Protein AF-A0A177KZP6-F1 (afdb_monomer_lite)

Secondary structure (DSSP, 8-state):
-HHHHHHHHHHHHHHHHHHHTS--HHHHHHHHHHHHHHT--HHHHHHHHHHHHHHHHHHEEEEE-SS-EEEEEESSSS-EEEEEEETTEEEEE-PPP--TTS--

Organism: NCBI:txid29332

Radius of gyration: 18.72 Å; chains: 1; bounding box: 55×32×57 Å

Structure (mmCIF, N/CA/C/O backbone):
data_AF-A0A177KZP6-F1
#
_entry.id   AF-A0A177KZP6-F1
#
loop_
_atom_site.group_PDB
_atom_site.id
_atom_site.type_symbol
_atom_site.label_atom_id
_atom_site.label_alt_id
_atom_site.label_comp_id
_atom_site.label_asym_id
_atom_site.label_entity_id
_atom_site.label_seq_id
_atom_site.pdbx_PDB_ins_code
_atom_site.Cartn_x
_atom_site.Cartn_y
_atom_site.Cartn_z
_atom_site.occupancy
_atom_site.B_iso_or_equiv
_atom_site.auth_seq_id
_atom_site.auth_comp_id
_atom_site.auth_asym_id
_atom_site.auth_atom_id
_atom_site.pdbx_PDB_model_num
ATOM 1 N N . MET A 1 1 ? -20.703 2.916 35.303 1.00 61.72 1 MET A N 1
ATOM 2 C CA . MET A 1 1 ? -20.981 2.036 34.141 1.00 61.72 1 MET A CA 1
ATOM 3 C C . MET A 1 1 ? -21.092 2.808 32.825 1.00 61.72 1 MET A C 1
ATOM 5 O O . MET A 1 1 ? -20.311 2.516 31.935 1.00 61.72 1 MET A O 1
ATOM 9 N N . LYS A 1 2 ? -21.929 3.855 32.714 1.00 74.62 2 LYS A N 1
ATOM 10 C CA . LYS A 1 2 ? -22.096 4.676 31.486 1.00 74.62 2 LYS A CA 1
ATOM 11 C C . LYS A 1 2 ? -20.789 5.220 30.866 1.00 74.62 2 LYS A C 1
ATOM 13 O O . LYS A 1 2 ? -20.610 5.128 29.661 1.00 74.62 2 LYS A O 1
ATOM 18 N N . LYS A 1 3 ? -19.836 5.690 31.686 1.00 81.56 3 LYS A N 1
ATOM 19 C CA . LYS A 1 3 ? -18.523 6.187 31.212 1.00 81.56 3 LYS A CA 1
ATOM 20 C C . LYS A 1 3 ? -17.677 5.121 30.492 1.00 81.56 3 LYS A C 1
ATOM 22 O O . LYS A 1 3 ? -16.967 5.456 29.555 1.00 81.56 3 LYS A O 1
ATOM 27 N N . LYS A 1 4 ? -17.780 3.844 30.894 1.00 85.12 4 LYS A N 1
ATOM 28 C CA . LYS A 1 4 ? -17.068 2.736 30.232 1.00 85.12 4 LYS A CA 1
ATOM 29 C C . LYS A 1 4 ? -17.650 2.469 28.840 1.00 85.12 4 LYS A C 1
ATOM 31 O O . LYS A 1 4 ? -16.888 2.311 27.901 1.00 85.12 4 LYS A O 1
ATOM 36 N N . TYR A 1 5 ? -18.976 2.511 28.688 1.00 90.75 5 TYR A N 1
ATOM 37 C CA . TYR A 1 5 ? -19.630 2.385 27.378 1.00 90.75 5 TYR A CA 1
ATOM 38 C C . TYR A 1 5 ? -19.261 3.527 26.430 1.00 90.75 5 TYR A C 1
ATOM 40 O O . TYR A 1 5 ? -18.970 3.270 25.271 1.00 90.75 5 TYR A O 1
ATOM 48 N N . ILE A 1 6 ? -19.198 4.767 26.929 1.00 93.50 6 ILE A N 1
ATOM 49 C CA . ILE A 1 6 ? -18.731 5.911 26.129 1.00 93.50 6 ILE A CA 1
ATOM 50 C C . ILE A 1 6 ? -17.294 5.675 25.651 1.00 93.50 6 ILE A C 1
ATOM 52 O O . ILE A 1 6 ? -17.015 5.865 24.474 1.00 93.50 6 ILE A O 1
ATOM 56 N N . ALA A 1 7 ? -16.401 5.199 26.524 1.00 93.06 7 ALA A N 1
ATOM 57 C CA . ALA A 1 7 ? -15.031 4.874 26.128 1.00 93.06 7 ALA A CA 1
ATOM 58 C C . ALA A 1 7 ? -14.975 3.776 25.050 1.00 93.06 7 ALA A C 1
ATOM 60 O O . ALA A 1 7 ? -14.241 3.923 24.079 1.00 93.06 7 ALA A O 1
ATOM 61 N N . PHE A 1 8 ? -15.784 2.717 25.170 1.00 94.69 8 PHE A N 1
ATOM 62 C CA . PHE A 1 8 ? -15.880 1.671 24.145 1.00 94.69 8 PHE A CA 1
ATOM 63 C C . PHE A 1 8 ? -16.422 2.195 22.810 1.00 94.69 8 PHE A C 1
ATOM 65 O O . PHE A 1 8 ? -15.908 1.815 21.764 1.00 94.69 8 PHE A O 1
ATOM 72 N N . ILE A 1 9 ? -17.419 3.083 22.837 1.00 95.19 9 ILE A N 1
ATOM 73 C CA . ILE A 1 9 ? -17.975 3.709 21.629 1.00 95.19 9 ILE A CA 1
ATOM 74 C C . ILE A 1 9 ? -16.918 4.577 20.946 1.00 95.19 9 ILE A C 1
ATOM 76 O O . ILE A 1 9 ? -16.711 4.452 19.744 1.00 95.19 9 ILE A O 1
ATOM 80 N N . VAL A 1 10 ? -16.217 5.420 21.709 1.00 95.75 10 VAL A N 1
ATOM 81 C CA . VAL A 1 10 ? -15.144 6.271 21.178 1.00 95.75 10 VAL A CA 1
ATOM 82 C C . VAL A 1 10 ? -14.017 5.418 20.601 1.00 95.75 10 VAL A C 1
ATOM 84 O O . VAL A 1 10 ? -13.547 5.688 19.501 1.00 95.75 10 VAL A O 1
ATOM 87 N N . PHE A 1 11 ? -13.617 4.358 21.303 1.00 95.56 11 PHE A N 1
ATOM 88 C CA . PHE A 1 11 ? -12.588 3.445 20.818 1.00 95.56 11 PHE A CA 1
ATOM 89 C C . PHE A 1 11 ? -13.015 2.734 19.530 1.00 95.56 11 PHE A C 1
ATOM 91 O O . PHE A 1 11 ? -12.254 2.711 18.568 1.00 95.56 11 PHE A O 1
ATOM 98 N N . GLY A 1 12 ? -14.243 2.212 19.478 1.00 95.88 12 GLY A N 1
ATOM 99 C CA . GLY A 1 12 ? -14.793 1.585 18.277 1.00 95.88 12 GLY A CA 1
ATOM 100 C C . GLY A 1 12 ? -14.888 2.557 17.101 1.00 95.88 12 GLY A C 1
ATOM 101 O O . GLY A 1 12 ? -14.591 2.180 15.973 1.00 95.88 12 GLY A O 1
ATOM 102 N N . PHE A 1 13 ? -15.227 3.819 17.365 1.00 96.50 13 PHE A N 1
ATOM 103 C CA . PHE A 1 13 ? -15.261 4.867 16.348 1.00 96.50 13 PHE A CA 1
ATOM 104 C C . PHE A 1 13 ? -13.864 5.172 15.788 1.00 96.50 13 PHE A C 1
ATOM 106 O O . PHE A 1 13 ? -13.683 5.172 14.572 1.00 96.50 13 PHE A O 1
ATOM 113 N N . ILE A 1 14 ? -12.863 5.356 16.656 1.00 95.44 14 ILE A N 1
ATOM 114 C CA . ILE A 1 14 ? -11.466 5.566 16.240 1.00 95.44 14 ILE A CA 1
ATOM 115 C C . ILE A 1 14 ? -10.964 4.360 15.443 1.00 95.44 14 ILE A C 1
ATOM 117 O O . ILE A 1 14 ? -10.401 4.527 14.365 1.00 95.44 14 ILE A O 1
ATOM 121 N N . PHE A 1 15 ? -11.216 3.147 15.935 1.00 95.31 15 PHE A N 1
ATOM 122 C CA . PHE A 1 15 ? -10.832 1.920 15.246 1.00 95.31 15 PHE A CA 1
ATOM 123 C C . PHE A 1 15 ? -11.502 1.807 13.868 1.00 95.31 15 PHE A C 1
ATOM 125 O O . PHE A 1 15 ? -10.845 1.453 12.893 1.00 95.31 15 PHE A O 1
ATOM 132 N N . GLY A 1 16 ? -12.779 2.184 13.756 1.00 95.56 16 GLY A N 1
ATOM 133 C CA . GLY A 1 16 ? -13.488 2.251 12.479 1.00 95.56 16 GLY A CA 1
ATOM 134 C C . GLY A 1 16 ? -12.820 3.203 11.483 1.00 95.56 16 GLY A C 1
ATOM 135 O O . GLY A 1 16 ? -12.619 2.831 10.330 1.00 95.56 16 GLY A O 1
ATOM 136 N N . ILE A 1 17 ? -12.396 4.391 11.929 1.00 95.56 17 ILE A N 1
ATOM 137 C CA . ILE A 1 17 ? -11.650 5.342 11.087 1.00 95.56 17 ILE A CA 1
ATOM 138 C C . ILE A 1 17 ? -10.313 4.745 10.632 1.00 95.56 17 ILE A C 1
ATOM 140 O O . ILE A 1 17 ? -9.948 4.888 9.467 1.00 95.56 17 ILE A O 1
ATOM 144 N N . MET A 1 18 ? -9.586 4.060 11.519 1.00 93.94 18 MET A N 1
ATOM 145 C CA . MET A 1 18 ? -8.320 3.407 11.165 1.00 93.94 18 MET A CA 1
ATOM 146 C C . MET A 1 18 ? -8.509 2.368 10.055 1.00 93.94 18 MET A C 1
ATOM 148 O O . MET A 1 18 ? -7.733 2.340 9.108 1.00 93.94 18 MET A O 1
ATOM 152 N N . VAL A 1 19 ? -9.553 1.540 10.150 1.00 93.62 19 VAL A N 1
ATOM 153 C CA . VAL A 1 19 ? -9.849 0.522 9.130 1.00 93.62 19 VAL A 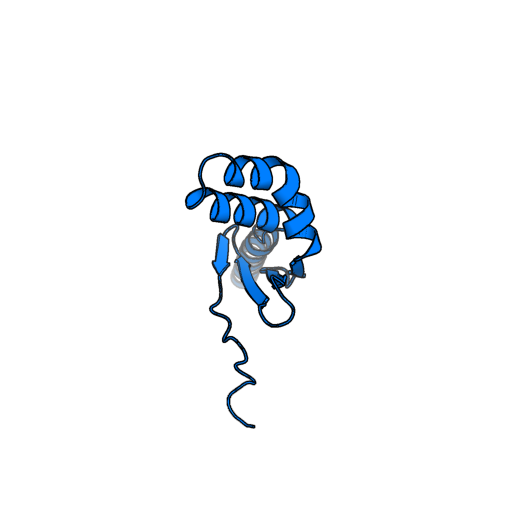CA 1
ATOM 154 C C . VAL A 1 19 ? -10.256 1.167 7.806 1.00 93.62 19 VAL A C 1
ATOM 156 O O . VAL A 1 19 ? -9.776 0.758 6.755 1.00 93.62 19 VAL A O 1
ATOM 159 N N . LEU A 1 20 ? -11.103 2.201 7.843 1.00 94.00 20 LEU A N 1
ATOM 160 C CA . LEU A 1 20 ? -11.563 2.900 6.636 1.00 94.00 20 LEU A CA 1
ATOM 161 C C . LEU A 1 20 ? -10.466 3.718 5.943 1.00 94.00 20 LEU A C 1
ATOM 163 O O . LEU A 1 20 ? -10.576 3.990 4.754 1.00 94.00 20 LEU A O 1
ATOM 167 N N . SER A 1 21 ? -9.431 4.124 6.677 1.00 94.69 21 SER A N 1
ATOM 168 C CA . SER A 1 21 ? -8.276 4.855 6.142 1.00 94.69 21 SER A CA 1
ATOM 169 C C . SER A 1 21 ? -7.083 3.949 5.833 1.00 94.69 21 SER A C 1
ATOM 171 O O . SER A 1 21 ? -6.004 4.440 5.506 1.00 94.69 21 SER A O 1
ATOM 173 N N . ASN A 1 22 ? -7.232 2.628 5.950 1.00 95.69 22 ASN A N 1
ATOM 174 C CA . ASN A 1 22 ? -6.208 1.699 5.496 1.00 95.69 22 ASN A CA 1
ATOM 175 C C . ASN A 1 22 ? -6.224 1.661 3.958 1.00 95.69 22 ASN A C 1
ATOM 177 O O . ASN A 1 22 ? -7.233 1.232 3.389 1.00 95.69 22 ASN A O 1
ATOM 181 N N . PRO A 1 23 ? -5.147 2.101 3.281 1.00 96.56 23 PRO A N 1
ATOM 182 C CA . PRO A 1 23 ? -5.135 2.156 1.827 1.00 96.56 23 PRO A CA 1
ATOM 183 C C . PRO A 1 23 ? -5.237 0.756 1.222 1.00 96.56 23 PRO A C 1
ATOM 185 O O . PRO A 1 23 ? -4.783 -0.228 1.815 1.00 96.56 23 PRO A O 1
ATOM 188 N N . SER A 1 24 ? -5.797 0.686 0.020 1.00 96.56 24 SER A N 1
ATOM 189 C CA . SER A 1 24 ? -5.898 -0.520 -0.796 1.00 96.56 24 SER A CA 1
ATOM 190 C C . SER A 1 24 ? -4.657 -0.738 -1.674 1.00 96.56 24 SER A C 1
ATOM 192 O O . SER A 1 24 ? -3.766 0.109 -1.778 1.00 96.56 24 SER A O 1
ATOM 194 N N . LYS A 1 25 ? -4.606 -1.889 -2.356 1.00 96.56 25 LYS A N 1
ATOM 195 C CA . LYS A 1 25 ? -3.558 -2.180 -3.343 1.00 96.56 25 LYS A CA 1
ATOM 196 C C . LYS A 1 25 ? -3.580 -1.204 -4.520 1.00 96.56 25 LYS A C 1
ATOM 198 O O . LYS A 1 25 ? -2.514 -0.805 -4.974 1.00 96.56 25 LYS A O 1
ATOM 203 N N . ASP A 1 26 ? -4.756 -0.790 -4.971 1.00 96.94 26 ASP A N 1
ATOM 204 C CA . ASP A 1 26 ? -4.878 0.147 -6.091 1.00 96.94 26 ASP A CA 1
ATOM 205 C C . ASP A 1 26 ? -4.388 1.550 -5.699 1.00 96.94 26 ASP A C 1
ATOM 207 O O . ASP A 1 26 ? -3.714 2.222 -6.488 1.00 96.94 26 ASP A O 1
ATOM 211 N N . ASP A 1 27 ? -4.619 1.953 -4.443 1.00 97.25 27 ASP A N 1
ATOM 212 C CA . ASP A 1 27 ? -4.052 3.187 -3.885 1.00 97.25 27 ASP A CA 1
ATOM 213 C C . ASP A 1 27 ? -2.521 3.119 -3.856 1.00 97.25 27 ASP A C 1
ATOM 215 O O . ASP A 1 27 ? -1.843 4.081 -4.214 1.00 97.25 27 ASP A O 1
ATOM 219 N N . PHE A 1 28 ? -1.962 1.963 -3.480 1.00 97.44 28 PHE A N 1
ATOM 220 C CA . PHE A 1 28 ? -0.516 1.745 -3.491 1.00 97.44 28 PHE A CA 1
ATOM 221 C C . PHE A 1 28 ? 0.073 1.802 -4.903 1.00 97.44 28 PHE A C 1
ATOM 223 O O . PHE A 1 28 ? 1.147 2.375 -5.092 1.00 97.44 28 PHE A O 1
ATOM 230 N N . VAL A 1 29 ? -0.602 1.217 -5.896 1.00 97.19 29 VAL A N 1
ATOM 231 C CA . VAL A 1 29 ? -0.166 1.252 -7.302 1.00 97.19 29 VAL A CA 1
ATOM 232 C C . VAL A 1 29 ? -0.130 2.694 -7.803 1.00 97.19 29 VAL A C 1
ATOM 234 O O . VAL A 1 29 ? 0.871 3.116 -8.386 1.00 97.19 29 VAL A O 1
ATOM 237 N N . SER A 1 30 ? -1.183 3.458 -7.509 1.00 96.75 30 SER A N 1
ATOM 238 C CA . SER A 1 30 ? -1.293 4.871 -7.881 1.00 96.75 30 SER A CA 1
ATOM 239 C C . SER A 1 30 ? -0.199 5.707 -7.215 1.00 96.75 30 SER A C 1
ATOM 241 O O . SER A 1 30 ? 0.548 6.404 -7.900 1.00 96.75 30 SER A O 1
ATOM 243 N N . TRP A 1 31 ? -0.025 5.555 -5.899 1.00 97.00 31 TRP A N 1
ATOM 244 C CA . TRP A 1 31 ? 1.038 6.222 -5.148 1.00 97.00 31 TRP A CA 1
ATOM 245 C C . TRP A 1 31 ? 2.434 5.861 -5.670 1.00 97.00 31 TRP A C 1
ATOM 247 O O . TRP A 1 31 ? 3.255 6.746 -5.880 1.00 97.00 31 TRP A O 1
ATOM 257 N N . SER A 1 32 ? 2.705 4.579 -5.934 1.00 95.12 32 SER A N 1
ATOM 258 C CA . SER A 1 32 ? 4.016 4.125 -6.426 1.00 95.12 32 SER A CA 1
ATOM 259 C C . SER A 1 32 ? 4.341 4.728 -7.787 1.00 95.12 32 SER A C 1
ATOM 261 O O . SER A 1 32 ? 5.469 5.149 -8.033 1.00 95.12 32 SER A O 1
ATOM 263 N N . LYS A 1 33 ? 3.350 4.795 -8.680 1.00 95.00 33 LYS A N 1
ATOM 264 C CA . LYS A 1 33 ? 3.497 5.443 -9.983 1.00 95.00 33 LYS A CA 1
ATOM 265 C C . LYS A 1 33 ? 3.808 6.927 -9.837 1.00 95.00 33 LYS A C 1
ATOM 267 O O . LYS A 1 33 ? 4.726 7.408 -10.494 1.00 95.00 33 LYS A O 1
ATOM 272 N N . GLU A 1 34 ? 3.070 7.635 -8.987 1.00 94.19 34 GLU A N 1
ATOM 273 C CA . GLU A 1 34 ? 3.324 9.049 -8.705 1.00 94.19 34 GLU A CA 1
ATOM 274 C C . GLU A 1 34 ? 4.717 9.265 -8.108 1.00 94.19 34 GLU A C 1
ATOM 276 O O . GLU A 1 34 ? 5.417 10.186 -8.524 1.00 94.19 34 GLU A O 1
ATOM 281 N N . GLU A 1 35 ? 5.150 8.393 -7.195 1.00 92.94 35 GLU A N 1
ATOM 282 C CA . GLU A 1 35 ? 6.471 8.455 -6.572 1.00 92.94 35 GLU A CA 1
ATOM 283 C C . GLU A 1 35 ? 7.592 8.293 -7.607 1.00 92.94 35 GLU A C 1
ATOM 285 O O . GLU A 1 35 ? 8.494 9.122 -7.664 1.00 92.94 35 GLU A O 1
ATOM 290 N N . ILE A 1 36 ? 7.497 7.302 -8.502 1.00 91.25 36 ILE A N 1
ATOM 291 C CA . ILE A 1 36 ? 8.470 7.106 -9.593 1.00 91.25 36 ILE A CA 1
ATOM 292 C C . ILE A 1 36 ? 8.432 8.289 -10.579 1.00 91.25 36 ILE A C 1
ATOM 294 O O . ILE A 1 36 ? 9.454 8.689 -11.144 1.00 91.25 36 ILE A O 1
ATOM 298 N N . MET A 1 37 ? 7.254 8.873 -10.806 1.00 92.44 37 MET A N 1
ATOM 299 C CA . MET A 1 37 ? 7.101 10.021 -11.699 1.00 92.44 37 MET A CA 1
ATOM 300 C C . MET A 1 37 ? 7.763 11.302 -11.176 1.00 92.44 37 MET A C 1
ATOM 302 O O . MET A 1 37 ? 8.100 12.154 -11.995 1.00 92.44 37 MET A O 1
ATOM 306 N N . LYS A 1 38 ? 8.002 11.444 -9.864 1.00 92.00 38 LYS A N 1
ATOM 307 C CA . LYS A 1 38 ? 8.694 12.622 -9.302 1.00 92.00 38 LYS A CA 1
ATOM 308 C C . LYS A 1 38 ? 10.126 12.775 -9.819 1.00 92.00 38 LYS A C 1
ATOM 310 O O . LYS A 1 38 ? 10.567 13.902 -10.028 1.00 92.00 38 LYS A O 1
ATOM 315 N N . ASP A 1 39 ? 10.801 11.657 -10.082 1.00 88.25 39 ASP A N 1
ATOM 316 C CA . ASP A 1 39 ? 12.216 11.626 -10.473 1.00 88.25 39 ASP A CA 1
ATOM 317 C C . ASP A 1 39 ? 12.429 11.325 -11.970 1.00 88.25 39 ASP A C 1
ATOM 319 O O . ASP 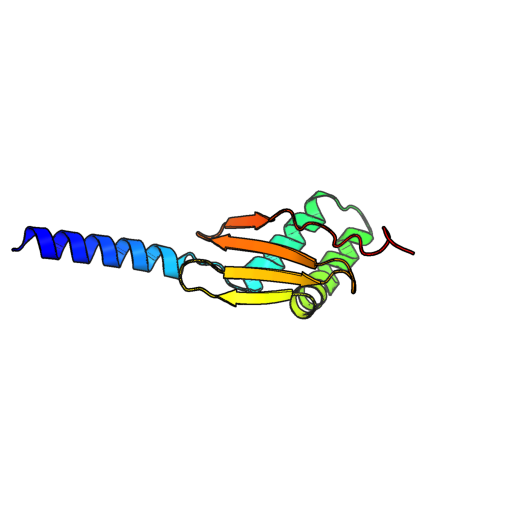A 1 39 ? 13.567 11.195 -12.429 1.00 88.25 39 ASP A O 1
ATOM 323 N N . THR A 1 40 ? 11.358 11.212 -12.767 1.00 89.88 40 THR A N 1
ATOM 324 C CA . THR A 1 40 ? 11.444 10.837 -14.190 1.00 89.88 40 THR A CA 1
ATOM 325 C C . THR A 1 40 ? 10.910 11.919 -15.125 1.00 89.88 40 THR A C 1
ATOM 327 O O . THR A 1 40 ? 9.922 12.588 -14.851 1.00 89.88 40 THR A O 1
ATOM 330 N N . ASN A 1 41 ? 11.559 12.076 -16.285 1.00 87.50 41 ASN A N 1
ATOM 331 C CA . ASN A 1 41 ? 11.195 13.057 -17.309 1.00 87.50 41 ASN A CA 1
ATOM 332 C C . ASN A 1 41 ? 11.113 12.413 -18.704 1.00 87.50 41 ASN A C 1
ATOM 334 O O . ASN A 1 41 ? 11.690 11.355 -18.966 1.00 87.50 41 ASN A O 1
ATOM 338 N N . GLY A 1 42 ? 10.413 13.077 -19.629 1.00 89.31 42 GLY A N 1
ATOM 339 C CA . GLY A 1 42 ? 10.404 12.718 -21.050 1.00 89.31 42 GLY A CA 1
ATOM 340 C C . GLY A 1 42 ? 9.779 11.349 -21.360 1.00 89.31 42 GLY A C 1
ATOM 341 O O . GLY A 1 42 ? 8.701 11.013 -20.871 1.00 89.31 42 GLY A O 1
ATOM 342 N N . LEU A 1 43 ? 10.450 10.565 -22.214 1.00 90.44 43 LEU A N 1
ATOM 343 C CA . LEU A 1 43 ? 9.939 9.296 -22.758 1.00 90.44 43 LEU A CA 1
ATOM 344 C C . LEU A 1 43 ? 9.725 8.214 -21.684 1.00 90.44 43 LEU A C 1
ATOM 346 O O . LEU A 1 43 ? 8.779 7.435 -21.781 1.00 90.44 43 LEU A O 1
ATOM 350 N N . VAL A 1 44 ? 10.561 8.193 -20.642 1.00 89.88 44 VAL A N 1
ATOM 351 C CA . VAL A 1 44 ? 10.436 7.242 -19.523 1.00 89.88 44 VAL A CA 1
ATOM 352 C C . VAL A 1 44 ? 9.133 7.485 -18.756 1.00 89.88 44 VAL A C 1
ATOM 354 O O . VAL A 1 44 ? 8.374 6.547 -18.516 1.00 89.88 44 VAL A O 1
ATOM 357 N N . GLY A 1 45 ? 8.815 8.753 -18.470 1.00 91.19 45 GLY A N 1
ATOM 358 C CA . GLY A 1 45 ? 7.558 9.134 -17.821 1.00 91.19 45 GLY A CA 1
ATOM 359 C C . GLY A 1 45 ? 6.323 8.756 -18.648 1.00 91.19 45 GLY A C 1
ATOM 360 O O . GLY A 1 45 ? 5.324 8.302 -18.092 1.00 91.19 45 GLY A O 1
ATOM 361 N N . LEU A 1 46 ? 6.392 8.859 -19.984 1.00 91.69 46 LEU A N 1
ATOM 362 C CA . LEU A 1 46 ? 5.313 8.394 -20.869 1.00 91.69 46 LEU A CA 1
ATOM 363 C C . LEU A 1 46 ? 5.104 6.877 -20.781 1.00 91.69 46 LEU A C 1
ATOM 365 O O . LEU A 1 46 ? 3.960 6.427 -20.703 1.00 91.69 46 LEU A O 1
ATOM 369 N N . GLY A 1 47 ? 6.187 6.095 -20.756 1.00 92.06 47 GLY A N 1
ATOM 370 C CA . GLY A 1 47 ? 6.118 4.642 -20.585 1.00 92.06 47 GLY A CA 1
ATOM 371 C C . GLY A 1 47 ? 5.452 4.247 -19.265 1.00 92.06 47 GLY A C 1
ATOM 372 O O . GLY A 1 47 ? 4.505 3.462 -19.262 1.00 92.06 47 GLY A O 1
ATOM 373 N N . ILE A 1 48 ? 5.873 4.864 -18.156 1.00 92.25 48 ILE A N 1
ATOM 374 C CA . ILE A 1 48 ? 5.274 4.651 -16.828 1.00 92.25 48 ILE A CA 1
ATOM 375 C C . ILE A 1 48 ? 3.801 5.074 -16.813 1.00 92.25 48 ILE A C 1
ATOM 377 O O . ILE A 1 48 ? 2.959 4.390 -16.235 1.00 92.25 48 ILE A O 1
ATOM 381 N N . LYS A 1 49 ? 3.441 6.170 -17.489 1.00 91.56 49 LYS A N 1
ATOM 382 C CA . LYS A 1 49 ? 2.049 6.629 -17.547 1.00 91.56 49 LYS A CA 1
ATOM 383 C C . LYS A 1 49 ? 1.120 5.601 -18.197 1.00 91.56 49 LYS A C 1
ATOM 385 O O . LYS A 1 49 ? 0.003 5.430 -17.709 1.00 91.56 49 LYS A O 1
ATOM 390 N N . MET A 1 50 ? 1.581 4.946 -19.265 1.00 91.56 50 MET A N 1
ATOM 391 C CA . MET A 1 50 ? 0.796 3.985 -20.050 1.00 91.56 50 MET A CA 1
ATOM 392 C C . MET A 1 50 ? 0.814 2.566 -19.474 1.00 91.56 50 MET A C 1
ATOM 394 O O . MET A 1 50 ? -0.201 1.880 -19.534 1.00 91.56 50 MET A O 1
ATOM 398 N N . PHE A 1 51 ? 1.949 2.125 -18.926 1.00 93.88 51 PHE A N 1
ATOM 399 C CA . PHE A 1 51 ? 2.160 0.725 -18.536 1.00 93.88 51 PHE A CA 1
ATOM 400 C C . PHE A 1 51 ? 2.506 0.530 -17.054 1.00 93.88 51 PHE A C 1
ATOM 402 O O . PHE A 1 51 ? 2.618 -0.608 -16.608 1.00 93.88 51 PHE A O 1
ATOM 409 N N . GLY A 1 52 ? 2.665 1.604 -16.277 1.00 92.69 52 GLY A N 1
ATOM 410 C CA . GLY A 1 52 ? 3.063 1.535 -14.869 1.00 92.69 52 GLY A CA 1
ATOM 411 C C . GLY A 1 52 ? 2.074 0.755 -14.007 1.00 92.69 52 GLY A C 1
ATOM 412 O O . GLY A 1 52 ? 2.488 -0.155 -13.299 1.00 92.69 52 GLY A O 1
ATOM 413 N N . ASP A 1 53 ? 0.775 1.046 -14.119 1.00 95.06 53 ASP A N 1
ATOM 414 C CA . ASP A 1 53 ? -0.263 0.433 -13.278 1.00 95.06 53 ASP A CA 1
ATOM 415 C C . ASP A 1 53 ? -0.257 -1.107 -13.358 1.00 95.06 53 ASP A C 1
ATOM 417 O O . ASP A 1 53 ? -0.103 -1.750 -12.316 1.00 95.06 53 ASP A O 1
ATOM 421 N N . PRO A 1 54 ? -0.358 -1.744 -14.549 1.00 95.00 54 PRO A N 1
ATOM 422 C CA . PRO A 1 54 ? -0.344 -3.203 -14.637 1.00 95.00 54 PRO A CA 1
ATOM 423 C C . PRO A 1 54 ? 1.001 -3.815 -14.228 1.00 95.00 54 PRO A C 1
ATOM 425 O O . PRO A 1 54 ? 1.011 -4.891 -13.632 1.00 95.00 54 PRO A O 1
ATOM 428 N N . LEU A 1 55 ? 2.129 -3.152 -14.512 1.00 93.25 55 LEU A N 1
ATOM 429 C CA . LEU A 1 55 ? 3.455 -3.650 -14.130 1.00 93.25 55 LEU A CA 1
ATOM 430 C C . LEU A 1 55 ? 3.634 -3.659 -12.609 1.00 93.25 55 LEU A C 1
ATOM 432 O O . LEU A 1 55 ? 3.978 -4.695 -12.042 1.00 93.25 55 LEU A O 1
ATOM 436 N N . ILE A 1 56 ? 3.345 -2.535 -11.949 1.00 95.00 56 ILE A N 1
ATOM 437 C CA . ILE A 1 56 ? 3.438 -2.403 -10.491 1.00 95.00 56 ILE A CA 1
ATOM 438 C C . ILE A 1 56 ? 2.451 -3.368 -9.832 1.00 95.00 56 ILE A C 1
ATOM 440 O O . ILE A 1 56 ? 2.834 -4.131 -8.953 1.00 95.00 56 ILE A O 1
ATOM 444 N N . ASN A 1 57 ? 1.200 -3.417 -10.298 1.00 96.38 57 ASN A N 1
ATOM 445 C CA . ASN A 1 57 ? 0.193 -4.299 -9.716 1.00 96.38 57 ASN A CA 1
ATOM 446 C C . ASN A 1 57 ? 0.602 -5.782 -9.772 1.00 96.38 57 ASN A C 1
ATOM 448 O O . ASN A 1 57 ? 0.444 -6.499 -8.782 1.00 96.38 57 ASN A O 1
ATOM 452 N N . ASN A 1 58 ? 1.147 -6.243 -10.901 1.00 95.38 58 ASN A N 1
ATOM 453 C CA . ASN A 1 58 ? 1.580 -7.633 -11.060 1.00 95.38 58 ASN A CA 1
ATOM 454 C C . ASN A 1 58 ? 2.846 -7.955 -10.255 1.00 95.38 58 ASN A C 1
ATOM 456 O O . ASN A 1 58 ? 2.990 -9.073 -9.767 1.00 95.38 58 ASN A O 1
ATOM 460 N N . ALA A 1 59 ? 3.743 -6.982 -10.094 1.00 94.12 59 ALA A N 1
ATOM 461 C CA . ALA A 1 59 ? 4.964 -7.122 -9.306 1.00 94.12 59 ALA A CA 1
ATOM 462 C C . ALA A 1 59 ? 4.734 -6.997 -7.787 1.00 94.12 59 ALA A C 1
ATOM 464 O O . ALA A 1 59 ? 5.637 -7.305 -7.002 1.00 94.12 59 ALA A O 1
ATOM 465 N N . THR A 1 60 ? 3.551 -6.537 -7.363 1.00 96.19 60 THR A N 1
ATOM 466 C CA . THR A 1 60 ? 3.230 -6.277 -5.958 1.00 96.19 60 THR A CA 1
ATOM 467 C C . THR A 1 60 ? 2.313 -7.335 -5.350 1.00 96.19 60 THR A C 1
ATOM 469 O O . THR A 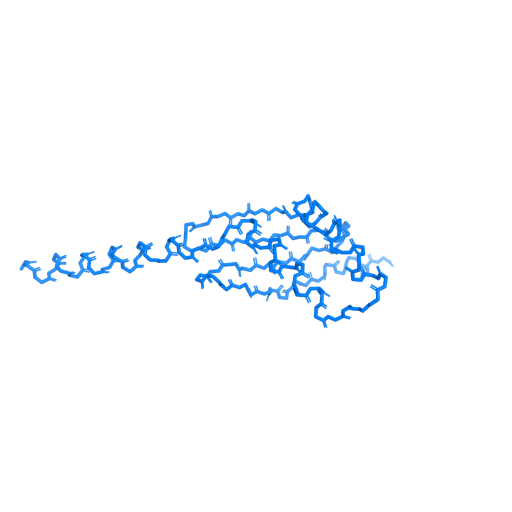1 60 ? 1.187 -7.562 -5.795 1.00 96.19 60 THR A O 1
ATOM 472 N N . GLU A 1 61 ? 2.741 -7.890 -4.222 1.00 96.56 61 GLU A N 1
ATOM 473 C CA . GLU A 1 61 ? 1.906 -8.649 -3.291 1.00 96.56 61 GLU A CA 1
ATOM 474 C C . GLU A 1 61 ? 1.418 -7.729 -2.162 1.00 96.56 61 GLU A C 1
ATOM 476 O O . GLU A 1 61 ? 2.184 -6.922 -1.634 1.00 96.56 61 GLU A O 1
ATOM 481 N N . SER A 1 62 ? 0.148 -7.851 -1.767 1.00 96.94 62 SER A N 1
ATOM 482 C CA . SER A 1 62 ? -0.442 -7.069 -0.672 1.00 96.94 62 SER A CA 1
ATOM 483 C C . SER A 1 62 ? -0.904 -7.983 0.462 1.00 96.94 62 SER A C 1
ATOM 485 O O . SER A 1 62 ? -1.461 -9.055 0.227 1.00 96.94 62 SER A O 1
ATOM 487 N N . SER A 1 63 ? -0.665 -7.568 1.703 1.00 97.25 63 SER A N 1
ATOM 488 C CA . SER A 1 63 ? -1.149 -8.231 2.916 1.00 97.25 63 SER A CA 1
ATOM 489 C C . SER A 1 63 ? -1.876 -7.211 3.789 1.00 97.25 63 SER A C 1
ATOM 491 O O . SER A 1 63 ? -1.245 -6.288 4.301 1.00 97.25 63 SER A O 1
ATOM 493 N N . ASN A 1 64 ? -3.190 -7.368 3.953 1.00 96.44 64 ASN A N 1
ATOM 494 C CA . ASN A 1 64 ? -4.039 -6.451 4.716 1.00 96.44 64 ASN A CA 1
ATOM 495 C C . ASN A 1 64 ? -4.217 -6.943 6.165 1.00 96.44 64 ASN A C 1
ATOM 497 O O . ASN A 1 64 ? -4.632 -8.079 6.394 1.00 96.44 64 ASN A O 1
ATOM 501 N N . TYR A 1 65 ? -3.922 -6.075 7.133 1.00 95.62 65 TYR A N 1
ATOM 502 C CA . TYR A 1 65 ? -4.003 -6.322 8.577 1.00 95.62 65 TYR A CA 1
ATOM 503 C C . TYR A 1 65 ? -5.074 -5.447 9.257 1.00 95.62 65 TY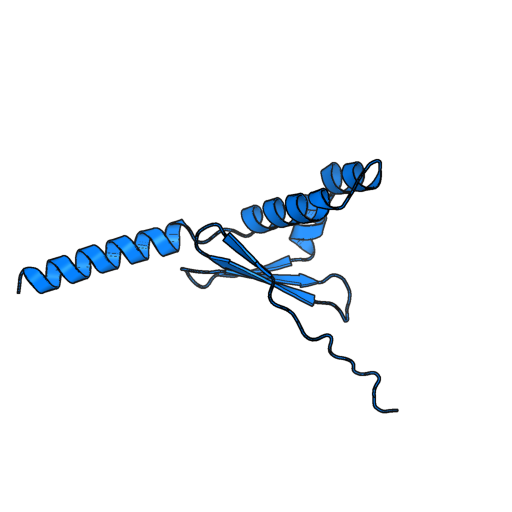R A C 1
ATOM 505 O O . TYR A 1 65 ? -4.941 -5.066 10.421 1.00 95.62 65 TYR A O 1
ATOM 513 N N . LEU A 1 66 ? -6.148 -5.130 8.529 1.00 93.00 66 LEU A N 1
ATOM 514 C CA . LEU A 1 66 ? -7.286 -4.276 8.895 1.00 93.00 66 LEU A CA 1
ATOM 515 C C . LEU A 1 66 ? -6.955 -2.786 8.985 1.00 93.00 66 LEU A C 1
ATOM 517 O O . LEU A 1 66 ? -7.526 -2.000 8.240 1.00 93.00 66 LEU A O 1
ATOM 521 N N . VAL A 1 67 ? -6.049 -2.398 9.880 1.00 94.31 67 VAL A N 1
ATOM 522 C CA . VAL A 1 67 ? -5.704 -0.985 10.145 1.00 94.31 67 VAL A CA 1
ATOM 523 C C . VAL A 1 67 ? -4.444 -0.514 9.412 1.00 94.31 67 VAL A C 1
ATOM 525 O O . VAL A 1 67 ? -4.135 0.673 9.395 1.00 94.31 67 VAL A O 1
ATOM 528 N N . PHE A 1 68 ? -3.709 -1.449 8.820 1.00 96.88 68 PHE A N 1
ATOM 529 C CA . PHE A 1 68 ? -2.582 -1.191 7.935 1.00 96.88 68 PHE A CA 1
ATOM 530 C C . PHE A 1 68 ? -2.477 -2.319 6.910 1.00 96.88 68 PHE A C 1
ATOM 532 O O . PHE A 1 68 ? -3.057 -3.396 7.082 1.00 96.88 68 PHE A O 1
ATOM 539 N N . SER A 1 69 ? -1.694 -2.088 5.868 1.00 97.75 69 SER A N 1
ATOM 540 C CA . SER A 1 69 ? -1.373 -3.071 4.843 1.00 97.75 69 SER A CA 1
ATOM 541 C C . SER A 1 69 ? 0.123 -3.056 4.555 1.00 97.75 69 SER A C 1
ATOM 543 O O . SER A 1 69 ? 0.781 -2.024 4.666 1.00 97.75 69 SER A O 1
ATOM 545 N N . VAL A 1 70 ? 0.679 -4.208 4.193 1.00 97.75 70 VAL A N 1
ATOM 546 C CA . VAL A 1 70 ? 2.071 -4.337 3.752 1.00 97.75 70 VAL A CA 1
ATOM 547 C C . VAL A 1 70 ? 2.079 -4.682 2.274 1.00 97.75 70 VAL A C 1
ATOM 549 O O . VAL A 1 70 ? 1.457 -5.658 1.856 1.00 97.75 70 VAL A O 1
ATOM 552 N N . TYR A 1 71 ? 2.819 -3.897 1.504 1.00 97.25 71 TYR A N 1
ATOM 553 C CA . TYR A 1 71 ? 3.025 -4.065 0.074 1.00 97.25 71 TYR A CA 1
ATOM 554 C C . TYR A 1 71 ? 4.450 -4.539 -0.161 1.00 97.25 71 TYR A C 1
ATOM 556 O O . TYR A 1 71 ? 5.398 -3.929 0.337 1.00 97.25 71 TYR A O 1
ATOM 564 N N . LYS A 1 72 ? 4.603 -5.647 -0.881 1.00 95.81 72 LYS A N 1
ATOM 565 C CA . LYS A 1 72 ? 5.901 -6.201 -1.269 1.00 95.81 72 LYS A CA 1
ATOM 566 C C . LYS A 1 72 ? 6.009 -6.146 -2.779 1.00 95.81 72 LYS A C 1
ATOM 568 O O . LYS A 1 72 ? 5.266 -6.852 -3.452 1.00 95.81 72 LYS A O 1
ATOM 573 N N . THR A 1 73 ? 6.927 -5.344 -3.295 1.00 93.75 73 THR A N 1
ATOM 574 C CA . THR A 1 73 ? 7.149 -5.193 -4.735 1.00 93.75 73 THR A CA 1
ATOM 575 C C . THR A 1 73 ? 8.460 -5.856 -5.114 1.00 93.75 73 THR A C 1
ATOM 577 O O . THR A 1 73 ? 9.508 -5.505 -4.571 1.00 93.75 73 THR A O 1
ATOM 580 N N . LYS A 1 74 ? 8.402 -6.823 -6.028 1.00 92.12 74 LYS A N 1
ATOM 581 C CA . LYS A 1 74 ? 9.580 -7.518 -6.561 1.00 92.12 74 LYS A CA 1
ATOM 582 C C . LYS A 1 74 ? 10.078 -6.774 -7.798 1.00 92.12 74 LYS A C 1
ATOM 584 O O . LYS A 1 74 ? 9.337 -6.658 -8.769 1.00 92.12 74 LYS A O 1
ATOM 589 N N . ILE A 1 75 ? 11.305 -6.259 -7.752 1.00 85.00 75 ILE A N 1
ATOM 590 C CA . ILE A 1 75 ? 11.945 -5.604 -8.908 1.00 85.00 75 ILE A CA 1
ATOM 591 C C . ILE A 1 75 ? 12.816 -6.608 -9.665 1.00 85.00 75 ILE A C 1
ATOM 593 O O . ILE A 1 75 ? 12.837 -6.617 -10.894 1.00 85.00 75 ILE A O 1
ATOM 597 N N . SER A 1 76 ? 13.482 -7.496 -8.932 1.00 84.00 76 SER A N 1
ATOM 598 C CA . SER A 1 76 ? 14.251 -8.618 -9.465 1.00 84.00 76 SER A CA 1
ATOM 599 C C . SER A 1 76 ? 14.109 -9.830 -8.537 1.00 84.00 76 SER A C 1
ATOM 601 O O . SER A 1 76 ? 13.389 -9.773 -7.537 1.00 84.00 76 SER A O 1
ATOM 603 N N . GLU A 1 77 ? 14.775 -10.940 -8.861 1.00 80.62 77 GLU A N 1
ATOM 604 C CA . GLU A 1 77 ? 14.799 -12.127 -7.992 1.00 80.62 77 GLU A CA 1
ATOM 605 C C . GLU A 1 77 ? 15.448 -11.842 -6.626 1.00 80.62 77 GLU A C 1
ATOM 607 O O . GLU A 1 77 ? 15.041 -12.422 -5.620 1.00 80.62 77 GLU A O 1
ATOM 612 N N . GLU A 1 78 ? 16.408 -1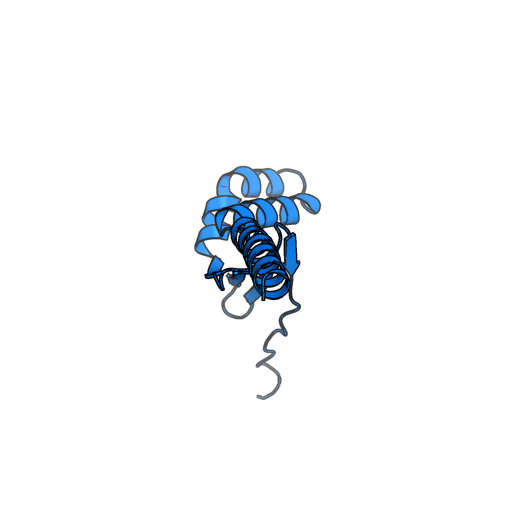0.915 -6.579 1.00 80.81 78 GLU A N 1
ATOM 613 C CA . GLU A 1 78 ? 17.184 -10.580 -5.378 1.00 80.81 78 GLU A CA 1
ATOM 614 C C . GLU A 1 78 ? 16.674 -9.300 -4.682 1.00 80.81 78 GLU A C 1
ATOM 616 O O . GLU A 1 78 ? 16.890 -9.106 -3.483 1.00 80.81 78 GLU A O 1
ATOM 621 N N . GLU A 1 79 ? 15.942 -8.435 -5.397 1.00 83.19 79 GLU A N 1
ATOM 622 C CA . GLU A 1 79 ? 15.488 -7.138 -4.888 1.00 83.19 79 GLU A CA 1
ATOM 623 C C . GLU A 1 79 ? 13.975 -7.094 -4.660 1.00 83.19 79 GLU A C 1
ATOM 625 O O . GLU A 1 79 ? 13.157 -7.058 -5.586 1.00 83.19 79 GLU A O 1
ATOM 630 N N . THR A 1 80 ? 13.597 -7.033 -3.383 1.00 89.25 80 THR A N 1
ATOM 631 C CA . THR A 1 80 ? 12.215 -6.818 -2.948 1.00 89.25 80 THR A CA 1
ATOM 632 C C . THR A 1 80 ? 12.123 -5.574 -2.077 1.00 89.25 80 THR A C 1
ATOM 634 O O . THR A 1 80 ? 12.796 -5.471 -1.051 1.00 89.25 80 THR A O 1
ATOM 637 N N . PHE A 1 81 ? 11.221 -4.668 -2.438 1.00 91.12 81 PHE A N 1
ATOM 638 C CA . PHE A 1 81 ? 10.891 -3.483 -1.655 1.00 91.12 81 PHE A CA 1
ATOM 639 C C . PHE A 1 81 ? 9.654 -3.737 -0.808 1.00 91.12 81 PHE A C 1
ATOM 641 O O . PHE A 1 81 ? 8.707 -4.394 -1.245 1.00 91.12 81 PHE A O 1
ATOM 648 N N . LYS A 1 82 ? 9.657 -3.212 0.417 1.00 95.38 82 LYS A N 1
ATOM 649 C CA . LYS A 1 82 ? 8.517 -3.284 1.330 1.00 95.38 82 LYS A CA 1
ATOM 650 C C . LYS A 1 82 ? 8.025 -1.886 1.647 1.00 95.38 82 LYS A C 1
ATOM 652 O O . LYS A 1 82 ? 8.820 -1.032 2.023 1.00 95.38 82 LYS A O 1
ATOM 657 N N . THR A 1 83 ? 6.717 -1.698 1.592 1.00 96.88 83 THR A N 1
ATOM 658 C CA . THR A 1 83 ? 6.060 -0.441 1.951 1.00 96.88 83 THR A CA 1
ATOM 659 C C . THR A 1 83 ? 4.888 -0.739 2.867 1.00 96.88 83 THR A C 1
ATOM 661 O O . THR A 1 83 ? 4.124 -1.673 2.623 1.00 96.88 83 THR A O 1
ATOM 664 N N . VAL A 1 84 ? 4.735 0.042 3.931 1.00 97.75 84 VAL A N 1
ATOM 665 C CA . VAL A 1 84 ? 3.563 -0.035 4.808 1.00 97.75 84 VAL A CA 1
ATOM 666 C C . VAL A 1 84 ? 2.590 1.059 4.418 1.00 97.75 84 VAL A C 1
ATOM 668 O O . VAL A 1 84 ? 2.964 2.227 4.376 1.00 97.75 84 VAL A O 1
ATOM 671 N N . GLY A 1 85 ? 1.348 0.674 4.150 1.00 97.31 85 GLY A N 1
ATOM 672 C CA . GLY A 1 85 ? 0.228 1.592 4.039 1.00 97.31 85 GLY A CA 1
ATOM 673 C C . GLY A 1 85 ? -0.536 1.667 5.352 1.00 97.31 85 GLY A C 1
ATOM 674 O O . GLY A 1 85 ? -0.948 0.635 5.875 1.00 97.31 85 GLY A O 1
ATOM 675 N N . LEU A 1 86 ? -0.737 2.865 5.884 1.00 96.75 86 LEU A N 1
ATOM 676 C CA . LEU A 1 86 ? -1.635 3.119 7.011 1.00 96.75 86 LEU A CA 1
ATOM 677 C C . LEU A 1 86 ? -2.147 4.556 6.938 1.00 96.75 86 LEU A C 1
ATOM 679 O O . LEU A 1 86 ? -1.405 5.445 6.530 1.00 96.75 86 LEU A O 1
ATOM 683 N N . PHE A 1 87 ? -3.389 4.803 7.352 1.00 93.81 87 PHE A N 1
ATOM 684 C CA . PHE A 1 87 ? -3.964 6.155 7.394 1.00 93.81 87 PHE A CA 1
ATOM 685 C C . PHE A 1 87 ? -3.807 6.951 6.084 1.00 93.81 87 PHE A C 1
ATOM 687 O O . PHE A 1 87 ? -3.413 8.114 6.122 1.00 93.81 87 PHE A O 1
ATOM 694 N N . ASN A 1 88 ? -4.056 6.337 4.925 1.00 94.00 88 ASN A N 1
ATOM 695 C CA . ASN A 1 88 ? -3.840 6.916 3.589 1.00 94.00 88 ASN A CA 1
ATOM 696 C C . ASN A 1 88 ? -2.398 7.383 3.308 1.00 94.00 88 ASN A C 1
ATOM 698 O O . ASN A 1 88 ? -2.168 8.189 2.411 1.00 94.00 88 ASN A O 1
ATOM 702 N N . ASN A 1 89 ? -1.420 6.903 4.073 1.00 96.06 89 ASN A N 1
ATOM 703 C CA . ASN A 1 89 ? -0.007 7.197 3.884 1.00 96.06 89 ASN A CA 1
ATOM 704 C C . ASN A 1 89 ? 0.752 5.918 3.544 1.00 96.06 89 ASN A C 1
ATOM 706 O O . ASN A 1 89 ? 0.402 4.836 4.018 1.00 96.06 89 ASN A O 1
ATOM 710 N N . PHE A 1 90 ? 1.827 6.067 2.773 1.00 97.44 90 PHE A N 1
ATOM 711 C CA . PHE A 1 90 ? 2.729 4.985 2.399 1.00 97.44 90 PHE A CA 1
ATOM 712 C C . PHE A 1 90 ? 4.134 5.281 2.910 1.00 97.44 90 PHE A C 1
ATOM 714 O O . PHE A 1 90 ? 4.683 6.354 2.670 1.00 97.44 90 PHE A O 1
ATOM 721 N N . ILE A 1 91 ? 4.707 4.324 3.635 1.00 96.50 91 ILE A N 1
ATOM 722 C CA . ILE A 1 91 ? 6.012 4.452 4.281 1.00 96.50 91 ILE A CA 1
ATOM 723 C C . ILE A 1 91 ? 6.908 3.319 3.773 1.00 96.50 91 ILE A C 1
ATOM 725 O O . ILE A 1 91 ? 6.705 2.160 4.162 1.00 96.50 91 ILE A O 1
ATOM 729 N N . PRO A 1 92 ? 7.882 3.615 2.895 1.00 94.50 92 PRO A N 1
ATOM 730 C CA . PRO A 1 92 ? 8.879 2.643 2.469 1.00 94.50 92 PRO A CA 1
ATOM 731 C C . PRO A 1 92 ? 9.709 2.163 3.661 1.00 94.50 92 PRO A C 1
ATOM 733 O O . PRO A 1 92 ? 10.192 2.963 4.464 1.00 94.50 92 PRO A O 1
ATOM 736 N N . ILE A 1 93 ? 9.898 0.852 3.771 1.00 92.31 93 ILE A N 1
ATOM 737 C CA . ILE A 1 93 ? 10.778 0.242 4.763 1.00 92.31 93 ILE A CA 1
ATOM 738 C C . ILE A 1 93 ? 12.095 -0.120 4.070 1.00 92.31 93 ILE A C 1
ATOM 740 O O . ILE A 1 93 ? 12.076 -0.898 3.108 1.00 92.31 93 ILE A O 1
ATOM 744 N N . PRO A 1 94 ? 13.246 0.361 4.580 1.00 80.88 94 PRO A N 1
ATOM 745 C CA . PRO A 1 94 ? 14.551 -0.084 4.115 1.00 80.88 94 PRO A CA 1
ATOM 746 C C . PRO A 1 94 ? 14.636 -1.604 4.227 1.00 80.88 94 PRO A C 1
ATOM 748 O O . PRO A 1 94 ? 14.593 -2.168 5.323 1.00 80.88 94 PRO A O 1
ATOM 751 N N . THR A 1 95 ? 14.719 -2.281 3.089 1.00 71.62 95 THR A N 1
ATOM 752 C CA . THR A 1 95 ? 14.905 -3.729 3.063 1.00 71.62 95 THR A CA 1
ATOM 753 C C . THR A 1 95 ? 16.393 -3.977 2.877 1.00 71.62 95 THR A C 1
ATOM 755 O O . THR A 1 95 ? 17.003 -3.422 1.968 1.00 71.62 95 THR A O 1
ATOM 758 N N . LYS A 1 96 ? 17.011 -4.747 3.781 1.00 61.03 96 LYS A N 1
ATOM 759 C CA . LYS A 1 96 ? 18.404 -5.155 3.594 1.00 61.03 96 LYS A CA 1
ATOM 760 C C . LYS A 1 96 ? 18.450 -6.076 2.378 1.00 61.03 96 LYS A C 1
ATOM 762 O O . LYS A 1 96 ? 17.756 -7.089 2.372 1.00 61.03 96 LYS A O 1
ATOM 767 N N . VAL A 1 97 ? 19.233 -5.700 1.372 1.00 58.91 97 VAL A N 1
ATOM 768 C CA . VAL A 1 97 ? 19.606 -6.601 0.280 1.00 58.91 97 VAL A CA 1
ATOM 769 C C . VAL A 1 97 ? 20.308 -7.794 0.931 1.00 58.91 97 VAL A C 1
ATOM 771 O O . VAL A 1 97 ? 21.251 -7.601 1.703 1.00 58.91 97 VAL A O 1
ATOM 774 N N . ASN A 1 98 ? 19.803 -9.008 0.710 1.00 53.09 98 ASN A N 1
ATOM 775 C CA . ASN A 1 98 ? 20.509 -10.217 1.122 1.00 53.09 98 ASN A CA 1
ATOM 776 C C . ASN A 1 98 ? 21.727 -10.356 0.206 1.00 53.09 98 ASN A C 1
ATOM 778 O O . ASN A 1 98 ? 21.629 -10.877 -0.899 1.00 53.09 98 ASN A O 1
ATOM 782 N N . ASP A 1 99 ? 22.865 -9.840 0.657 1.00 48.03 99 ASP A N 1
ATOM 783 C CA . ASP A 1 99 ? 24.149 -9.974 -0.021 1.00 48.03 99 ASP A CA 1
ATOM 784 C C . ASP A 1 99 ? 24.694 -11.401 0.188 1.00 48.03 99 ASP A C 1
ATOM 786 O O . ASP A 1 99 ? 25.594 -11.651 0.993 1.00 48.03 99 ASP A O 1
ATOM 790 N N . GLU A 1 100 ? 24.106 -12.378 -0.510 1.00 49.66 100 GLU A N 1
ATOM 791 C CA . GLU A 1 100 ? 24.574 -13.774 -0.524 1.00 49.66 100 GLU A CA 1
ATOM 792 C C . GLU A 1 100 ? 25.862 -13.970 -1.361 1.00 49.66 100 GLU A C 1
ATOM 794 O O . GLU A 1 100 ? 26.229 -15.098 -1.688 1.00 49.66 100 GLU A O 1
ATOM 799 N N . ARG A 1 101 ? 26.618 -12.904 -1.675 1.00 50.53 101 ARG A N 1
ATOM 800 C CA . ARG A 1 101 ? 27.921 -12.989 -2.369 1.00 50.53 101 ARG A CA 1
ATOM 801 C C . ARG A 1 101 ? 29.138 -12.718 -1.482 1.00 50.53 101 ARG A C 1
ATOM 803 O O . ARG A 1 101 ? 30.194 -12.350 -1.987 1.00 50.53 101 ARG A O 1
ATOM 810 N N . SER A 1 102 ? 29.035 -12.947 -0.174 1.00 45.41 102 SER A N 1
ATOM 811 C CA . SER A 1 102 ? 30.161 -12.779 0.760 1.00 45.41 102 SER A CA 1
ATOM 812 C C . SER A 1 102 ? 30.768 -14.079 1.305 1.00 45.41 102 SER A C 1
ATOM 814 O O . SER A 1 102 ? 31.610 -14.007 2.194 1.00 45.41 102 SER A O 1
ATOM 816 N N . VAL A 1 103 ? 30.437 -15.258 0.758 1.00 51.19 103 VAL A N 1
ATOM 817 C CA . VAL A 1 103 ? 31.239 -16.481 0.972 1.00 51.19 103 VAL A CA 1
ATOM 818 C C . VAL A 1 103 ? 31.162 -17.406 -0.249 1.00 51.19 103 VAL A C 1
ATOM 820 O O . VAL A 1 103 ? 30.254 -18.229 -0.346 1.00 51.19 103 VAL A O 1
ATOM 823 N N . LYS A 1 104 ? 32.134 -17.306 -1.158 1.00 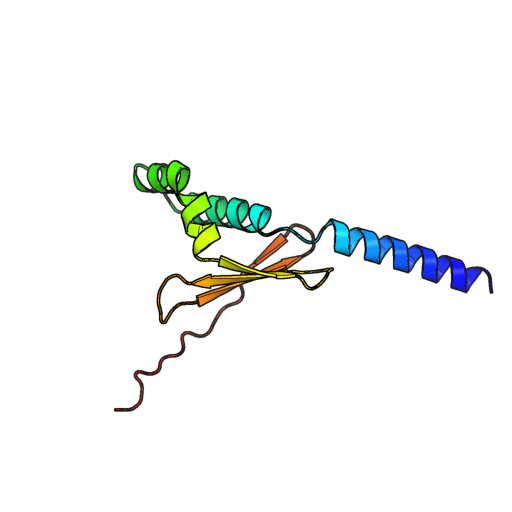37.94 104 LYS A N 1
ATOM 824 C CA . LYS A 1 104 ? 32.733 -18.452 -1.858 1.00 37.94 104 LYS A CA 1
ATOM 825 C C . LYS A 1 104 ? 34.110 -18.078 -2.383 1.00 37.94 104 LYS A C 1
ATOM 827 O O . LYS A 1 104 ? 34.226 -16.983 -2.970 1.00 37.94 104 LYS A O 1
#

InterPro domains:
  IPR025578 Protein of unknown function DUF4359 [PF14271] (55-92)

Sequence (104 aa):
MKKKYIAFIVFGFIFGIMVLSNPSKDDFVSWSKEEIMKDTNGLVGLGIKMFGDPLINNATESSNYLVFSVYKTKISEEETFKTVGLFNNFIPIPTKVNDERSVK

pLDDT: mean 89.02, std 13.23, range [37.94, 97.75]

Foldseek 3Di:
DVVVVVVVVVVVVVLVLLLVQADDLQLVLVVVLVVVLVPDDDPVNVCCVVCSSVQQSVQWDWDDPRRKIWIWGDPDPQDIWIWITGRSDIHTDDDDRPPPPPDD